Protein 2H09 (pdb70)

CATH classification: 1.10.10.10 (+1 more: 1.10.60.10)

GO terms:
  GO:0005515 protein binding (F, IPI)
  GO:0003700 DNA-binding transcription factor activity (F, IDA)
  GO:0030145 manganese ion binding (F, IEP)
  GO:0045892 negative regulation of DNA-templated transcription (P, IDA)
  GO:2000144 positive regulation of DNA-templated transcription initiation (P, IEP)

Foldseek 3Di:
DDDPVVVVLVLLLVLLVQLLLQVVCCVPPNAAALVVSCVVVVHDSVVSVVVVVVCVVVQFWDQDPPGHIDGDPVNNVSNVVLVVLLVLQLVLVVVVPDPNVVSSVCSSVCSSVADPVRSVVSNVPDD

Nearest PDB structures (foldseek):
  2h09-assembly1_A-2  TM=1.008E+00  e=3.382E-20  Escherichia coli
  4hv6-assembly1_A  TM=8.754E-01  e=1.891E-08  Bacillus subtilis subsp. subtilis str. 168
  1on2-assembly1_B  TM=8.753E-01  e=1.341E-08  Bacillus subtilis
  4hx8-assembly1_A  TM=8.671E-01  e=1.129E-08  Bacillus subtilis subsp. subtilis str. 168
  6kta-assembly1_A  TM=9.102E-01  e=4.468E-08  Halalkalibacterium halodurans C-125

InterPro domains:
  IPR001367 Iron dependent repressor, metal binding and dimerisation domain [PF02742] (95-149)
  IPR022687 DTXR-type, HTH domain [PF01325] (38-92)
  IPR022687 DTXR-type, HTH domain [PS50944] (34-95)
  IPR022689 Iron dependent repressor [SM00529] (56-155)
  IPR036388 Winged helix-like DNA-binding domain superfamily [G3DSA:1.10.10.10] (24-94)
  IPR036390 Winged helix DNA-binding domain superfamily [SSF46785] (48-117)
  IPR036421 Iron dependent repressor, metal binding and dimerisation domain superfamily [G3DSA:1.10.60.10] (95-155)
  IPR036421 Iron dependent repressor, metal binding and dimerisation domain superfamily [SSF47979] (95-150)
  IPR050536 MntR/IdeR Metal-Dependent Regulators [PTHR33238] (33-153)

B-factor: mean 49.53, std 12.52, ran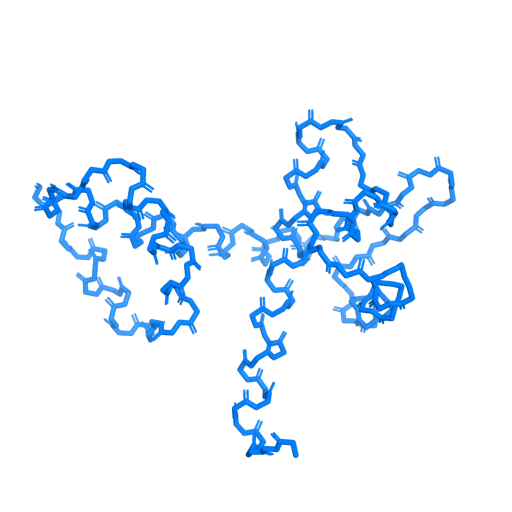ge [22.31, 86.61]

Solvent-accessible surface area: 8533 Å² total; per-residue (Å²): 216,38,170,152,140,96,119,80,46,100,70,138,42,48,19,15,51,7,0,24,20,1,10,56,4,50,155,135,92,53,72,0,88,53,98,45,0,8,80,146,56,68,62,62,82,89,48,0,20,130,9,1,130,107,0,45,123,82,34,16,8,94,85,68,99,225,151,13,2,66,35,24,74,109,0,76,119,37,1,76,63,0,42,76,69,21,78,34,0,22,77,30,18,73,61,102,64,50,54,99,143,75,0,165,187,60,2,113,41,66,6,47,147,29,66,140,145,52,13,43,43,32,129,138,95,116,146

Secondary structure (DSSP, 8-state):
---HHHHHHHHHHHHHHHHHHHHHHHHHHS---HHHHHHHHTS-HHHHHHHHHHHHHTT-EEEETTTEEEE-HHHHHHHHHHHHHHHHHHHHHHHHT--HHHHHHHHHHHGGG--HHHHHHHHH---

Sequence (127 aa):
EGFRQVREAHRRELIDDYVELISDLIREVGEARQVDMAARLGVSQPTVAKMLKRLATMGLIEMIPWRGVFLTAEGEKLAQESRERHQIVENFLLVLGVSPEIARRDAEGMEHHVSEETLDAFRLFTQ

Organism: Escherichia coli (strain K12) (NCBI:txid83333)

Radius of gyration: 15.84 Å; Cα contacts (8 Å, |Δi|>4): 120; chains: 1; bounding box: 46×30×38 Å

Structure (mmCIF, N/CA/C/O backbone):
data_2H09
#
_entry.id   2H09
#
_cell.length_a   75.760
_cell.length_b   75.760
_cell.length_c   41.800
_cell.angle_alpha   90.00
_cell.angle_beta   90.00
_cell.angle_gamma   120.00
#
_symmetry.space_group_name_H-M   'P 32 2 1'
#
loop_
_entity.id
_entity.type
_entity.pdbx_description
1 polymer 'Transcriptional regulator mntR'
2 water water
#
loop_
_atom_site.group_PDB
_atom_site.id
_atom_site.type_symbol
_atom_site.label_atom_id
_atom_site.label_alt_id
_atom_site.label_comp_id
_atom_site.label_asym_id
_atom_site.label_entity_id
_atom_site.label_seq_id
_atom_site.pdbx_PDB_ins_code
_atom_site.Cartn_x
_atom_site.Cartn_y
_atom_site.Cartn_z
_atom_site.occupancy
_atom_site.B_iso_or_equiv
_atom_site.auth_seq_id
_atom_site.auth_comp_id
_atom_site.auth_asym_id
_atom_site.auth_atom_id
_atom_site.pdbx_PDB_model_num
ATOM 1 N N . GLU A 1 24 ? -9.036 63.390 -1.118 1.00 65.79 24 GLU A N 1
ATOM 2 C CA . GLU A 1 24 ? -8.093 62.881 -0.078 1.00 64.72 24 GLU A CA 1
ATOM 3 C C . GLU A 1 24 ? -6.657 62.760 -0.574 1.00 62.74 24 GLU A C 1
ATOM 4 O O . GLU A 1 24 ? -5.766 63.428 -0.052 1.00 63.78 24 GLU A O 1
ATOM 10 N N . GLY A 1 25 ? -6.420 61.912 -1.570 1.00 60.04 25 GLY A N 1
ATOM 11 C CA . GLY A 1 25 ? -5.063 61.783 -2.077 1.00 55.58 25 GLY A CA 1
ATOM 12 C C . GLY A 1 25 ? -4.631 60.444 -2.641 1.00 52.33 25 GLY A C 1
ATOM 13 O O . GLY A 1 25 ? -5.376 59.467 -2.602 1.00 53.19 25 GLY A O 1
ATOM 14 N N . PHE A 1 26 ? -3.409 60.408 -3.168 1.00 49.72 26 PHE A N 1
ATOM 15 C CA . PHE A 1 26 ? -2.845 59.192 -3.746 1.00 49.26 26 PHE A CA 1
ATOM 16 C C . PHE A 1 26 ? -2.699 58.122 -2.673 1.00 48.52 26 PHE A C 1
ATOM 17 O O . PHE A 1 26 ? -2.357 58.426 -1.525 1.00 44.36 26 PHE A O 1
ATOM 25 N N . ARG A 1 27 ? -2.936 56.872 -3.068 1.00 47.57 27 ARG A N 1
ATOM 26 C CA . ARG A 1 27 ? -2.849 55.717 -2.176 1.00 48.01 27 ARG A CA 1
ATOM 27 C C . ARG A 1 27 ? -1.519 55.638 -1.432 1.00 47.20 27 ARG A C 1
ATOM 28 O O . ARG A 1 27 ? -1.488 55.378 -0.235 1.00 46.41 27 ARG A O 1
ATOM 36 N N . GLN A 1 28 ? -0.427 55.866 -2.155 1.00 46.34 28 GLN A N 1
ATOM 37 C CA . GLN A 1 28 ? 0.922 55.823 -1.596 1.00 46.47 28 GLN A CA 1
ATOM 38 C C . GLN A 1 28 ? 1.120 56.840 -0.474 1.00 46.12 28 GLN A C 1
ATOM 39 O O . GLN A 1 28 ? 1.719 56.534 0.559 1.00 44.21 28 GLN A O 1
ATOM 45 N N . VAL A 1 29 ? 0.611 58.050 -0.684 1.00 43.27 29 VAL A N 1
ATOM 46 C CA . VAL A 1 29 ? 0.726 59.114 0.307 1.00 41.99 29 VAL A CA 1
ATOM 47 C C . VAL A 1 29 ? -0.138 58.854 1.528 1.00 41.58 29 VAL A C 1
ATOM 48 O O . VAL A 1 29 ? 0.288 59.116 2.644 1.00 40.49 29 VAL A O 1
ATOM 52 N N . ARG A 1 30 ? -1.346 58.338 1.318 1.00 42.50 30 ARG A N 1
ATOM 53 C CA . ARG A 1 30 ? -2.245 58.029 2.429 1.00 43.29 30 ARG A CA 1
ATOM 54 C C . ARG A 1 30 ? -1.657 56.905 3.270 1.00 42.59 30 ARG A C 1
ATOM 55 O O . ARG A 1 30 ? -1.730 56.927 4.498 1.00 39.72 30 ARG A O 1
ATOM 63 N N . GLU A 1 31 ? -1.067 55.922 2.596 1.00 41.72 31 GLU A N 1
ATOM 64 C CA . GLU A 1 31 ? -0.448 54.793 3.281 1.00 41.85 31 GLU A CA 1
ATOM 65 C C . GLU A 1 31 ? 0.772 55.221 4.091 1.00 40.43 31 GLU A C 1
ATOM 66 O O . GLU A 1 31 ? 1.034 54.676 5.160 1.00 40.13 31 GLU A O 1
ATOM 72 N N . ALA A 1 32 ? 1.512 56.206 3.594 1.00 39.58 32 ALA A N 1
ATOM 73 C CA . ALA A 1 32 ? 2.682 56.691 4.325 1.00 39.43 32 ALA A CA 1
ATOM 74 C C . ALA A 1 32 ? 2.198 57.492 5.533 1.00 40.46 32 ALA A C 1
ATOM 75 O O . ALA A 1 32 ? 2.792 57.447 6.608 1.00 40.55 32 ALA A O 1
ATOM 77 N N . HIS A 1 33 ? 1.101 58.217 5.355 1.00 40.86 33 HIS A N 1
ATOM 78 C CA . HIS A 1 33 ? 0.546 59.005 6.440 1.00 42.26 33 HIS A CA 1
ATOM 79 C C . HIS A 1 33 ? -0.038 58.120 7.535 1.00 40.77 33 HIS A C 1
ATOM 80 O O . HIS A 1 33 ? 0.033 58.451 8.708 1.00 39.28 33 HIS A O 1
ATOM 87 N N . ARG A 1 34 ? -0.625 56.996 7.143 1.00 40.43 34 ARG A N 1
ATOM 88 C CA . ARG A 1 34 ? -1.203 56.068 8.103 1.00 42.24 34 ARG A CA 1
ATOM 89 C C . ARG A 1 34 ? -0.067 55.484 8.948 1.00 41.78 34 ARG A C 1
ATOM 90 O O . ARG A 1 34 ? -0.172 55.373 10.163 1.00 39.48 34 ARG A O 1
ATOM 98 N N . ARG A 1 35 ? 1.034 55.147 8.284 1.00 40.72 35 ARG A N 1
ATOM 99 C CA . ARG A 1 35 ? 2.206 54.568 8.937 1.00 42.93 35 ARG A CA 1
ATOM 100 C C . ARG A 1 35 ? 2.791 55.499 9.992 1.00 43.46 35 ARG A C 1
ATOM 101 O O . ARG A 1 35 ? 3.161 55.055 11.085 1.00 41.82 35 ARG A O 1
ATOM 109 N N . GLU A 1 36 ? 2.893 56.783 9.653 1.00 41.33 36 GLU A N 1
ATOM 110 C CA . GLU A 1 36 ? 3.427 57.778 10.573 1.00 41.42 36 GLU A CA 1
ATOM 111 C C . GLU A 1 36 ? 2.510 57.928 11.784 1.00 39.94 36 GLU A C 1
ATOM 112 O O . GLU A 1 36 ? 2.967 58.158 12.902 1.00 39.61 36 GLU A O 1
ATOM 118 N N . LEU A 1 37 ? 1.210 57.791 11.567 1.00 38.57 37 LEU A N 1
ATOM 119 C CA . LEU A 1 37 ? 0.258 57.897 12.662 1.00 39.18 37 LEU A CA 1
ATOM 120 C C . LEU A 1 37 ? 0.406 56.730 13.624 1.00 37.50 37 LEU A C 1
ATOM 121 O O . LEU A 1 37 ? 0.378 56.902 14.835 1.00 36.22 37 LEU A O 1
ATOM 126 N N . ILE A 1 38 ? 0.564 55.540 13.065 1.00 37.43 38 ILE A N 1
ATOM 127 C CA . ILE A 1 38 ? 0.720 54.335 13.864 1.00 37.30 38 ILE A CA 1
ATOM 128 C C . ILE A 1 38 ? 1.941 54.463 14.761 1.00 36.29 38 ILE A C 1
ATOM 129 O O . ILE A 1 38 ? 1.853 54.213 15.975 1.00 34.14 38 ILE A O 1
ATOM 134 N N . ASP A 1 39 ? 3.065 54.874 14.174 1.00 34.62 39 ASP A N 1
ATOM 135 C CA . ASP A 1 39 ? 4.306 55.042 14.935 1.00 36.94 39 ASP A CA 1
ATOM 136 C C . ASP A 1 39 ? 4.113 56.039 16.072 1.00 36.09 39 ASP A C 1
ATOM 137 O O . ASP A 1 39 ? 4.450 55.757 17.220 1.00 35.90 39 ASP A O 1
ATOM 142 N N . ASP A 1 40 ? 3.558 57.205 15.748 1.00 34.62 40 ASP A N 1
ATOM 143 C CA . ASP A 1 40 ? 3.313 58.231 16.753 1.00 34.75 40 ASP A CA 1
ATOM 144 C C . ASP A 1 40 ? 2.410 57.726 17.872 1.00 33.18 40 ASP A C 1
ATOM 145 O O . ASP A 1 40 ? 2.634 58.047 19.033 1.00 32.39 40 ASP A O 1
ATOM 150 N N . TYR A 1 41 ? 1.384 56.951 17.532 1.00 30.02 41 TYR A N 1
ATOM 151 C CA . TYR A 1 41 ? 0.500 56.437 18.567 1.00 30.22 41 TYR A CA 1
ATOM 152 C C . TYR A 1 41 ? 1.182 55.443 19.494 1.00 29.07 41 TYR A C 1
ATOM 153 O O . TYR A 1 41 ? 1.029 55.530 20.705 1.00 29.44 41 TYR A O 1
ATOM 162 N N . VAL A 1 42 ? 1.945 54.502 18.941 1.00 27.86 42 VAL A N 1
ATOM 163 C CA . VAL A 1 42 ? 2.606 53.526 19.804 1.00 28.98 42 VAL A CA 1
ATOM 164 C C . VAL A 1 42 ? 3.736 54.141 20.619 1.00 30.63 42 VAL A C 1
ATOM 165 O O . VAL A 1 42 ? 3.975 53.726 21.748 1.00 30.54 42 VAL A O 1
ATOM 169 N N . GLU A 1 43 ? 4.408 55.150 20.069 1.00 30.33 43 GLU A N 1
ATOM 170 C CA . GLU A 1 43 ? 5.482 55.822 20.801 1.00 33.95 43 GLU A CA 1
ATOM 171 C C . GLU A 1 43 ? 4.867 56.618 21.938 1.00 33.33 43 GLU A C 1
ATOM 172 O O . GLU A 1 43 ? 5.425 56.700 23.036 1.00 32.72 43 GLU A O 1
ATOM 178 N N . LEU A 1 44 ? 3.716 57.220 21.652 1.00 33.59 44 LEU A N 1
ATOM 179 C CA . LEU A 1 44 ? 3.006 58.014 22.638 1.00 34.76 44 LEU A CA 1
ATOM 180 C C . LEU A 1 44 ? 2.580 57.122 23.803 1.00 35.35 44 LEU A C 1
ATOM 181 O O . LEU A 1 44 ? 2.771 57.480 24.963 1.00 36.48 44 LEU A O 1
ATOM 186 N N . ILE A 1 45 ? 2.000 55.964 23.490 1.00 33.47 45 ILE A N 1
ATOM 187 C CA . ILE A 1 45 ? 1.556 55.042 24.528 1.00 34.71 45 ILE A CA 1
ATOM 188 C C . ILE A 1 45 ? 2.727 54.610 25.411 1.00 33.16 45 ILE A C 1
ATOM 189 O O . ILE A 1 45 ? 2.619 54.609 26.625 1.00 29.98 45 ILE A O 1
ATOM 194 N N . SER A 1 46 ? 3.846 54.236 24.801 1.00 34.88 46 SER A N 1
ATOM 195 C CA . SER A 1 46 ? 5.006 53.814 25.581 1.00 36.69 46 SER A CA 1
ATOM 196 C C . SER A 1 46 ? 5.540 54.964 26.423 1.00 35.76 46 SER A C 1
ATOM 197 O O . SER A 1 46 ? 5.854 54.793 27.594 1.00 33.85 46 SER A O 1
ATOM 200 N N . ASP A 1 47 ? 5.628 56.149 25.834 1.00 37.81 47 ASP A N 1
ATOM 201 C CA . ASP A 1 47 ? 6.113 57.303 26.586 1.00 40.37 47 ASP A CA 1
ATOM 202 C C . ASP A 1 47 ? 5.182 57.607 27.763 1.00 39.86 47 ASP A C 1
ATOM 203 O O . ASP A 1 47 ? 5.646 57.896 28.872 1.00 39.46 47 ASP A O 1
ATOM 208 N N . LEU A 1 48 ? 3.872 57.533 27.539 1.00 38.73 48 LEU A N 1
ATOM 209 C CA . LEU A 1 48 ? 2.933 57.799 28.628 1.00 38.55 48 LEU A CA 1
ATOM 210 C C . LEU A 1 48 ? 3.096 56.792 29.767 1.00 40.69 48 LEU A C 1
ATOM 211 O O . LEU A 1 48 ? 3.177 57.187 30.943 1.00 39.04 48 LEU A O 1
ATOM 216 N N . ILE A 1 49 ? 3.148 55.498 29.445 1.00 40.24 49 ILE A N 1
ATOM 217 C CA . ILE A 1 49 ? 3.314 54.515 30.511 1.00 42.27 49 ILE A CA 1
ATOM 218 C C . ILE A 1 49 ? 4.637 54.764 31.238 1.00 42.50 49 ILE A C 1
ATOM 219 O O . ILE A 1 49 ? 4.697 54.698 32.461 1.00 42.17 49 ILE A O 1
ATOM 224 N N . ARG A 1 50 ? 5.686 55.076 30.484 1.00 44.58 50 ARG A N 1
ATOM 225 C CA . ARG A 1 50 ? 6.995 55.341 31.075 1.00 46.31 50 ARG A CA 1
ATOM 226 C C . ARG A 1 50 ? 7.049 56.597 31.956 1.00 46.67 50 ARG A C 1
ATOM 227 O O . ARG A 1 50 ? 7.743 56.611 32.971 1.00 47.23 50 ARG A O 1
ATOM 235 N N . GLU A 1 51 ? 6.323 57.646 31.576 1.00 46.38 51 GLU A N 1
ATOM 236 C CA . GLU A 1 51 ? 6.330 58.891 32.343 1.00 46.33 51 GLU A CA 1
ATOM 237 C C . GLU A 1 51 ? 5.312 58.985 33.485 1.00 45.95 51 GLU A C 1
ATOM 238 O O . GLU A 1 51 ? 5.661 59.433 34.578 1.00 45.52 51 GLU A O 1
ATOM 244 N N . VAL A 1 52 ? 4.063 58.585 33.241 1.00 42.64 52 VAL A N 1
ATOM 245 C CA . VAL A 1 52 ? 3.038 58.656 34.279 1.00 41.14 52 VAL A CA 1
ATOM 246 C C . VAL A 1 52 ? 2.424 57.317 34.697 1.00 40.90 52 VAL A C 1
ATOM 247 O O . VAL A 1 52 ? 1.469 57.286 35.473 1.00 40.80 52 VAL A O 1
ATOM 251 N N . GLY A 1 53 ? 2.971 56.217 34.183 1.00 39.43 53 GLY A N 1
ATOM 252 C CA . GLY A 1 53 ? 2.485 54.897 34.549 1.00 38.12 53 GLY A CA 1
ATOM 253 C C . GLY A 1 53 ? 1.230 54.379 33.871 1.00 39.18 53 GLY A C 1
ATOM 254 O O . GLY A 1 53 ? 0.847 53.231 34.083 1.00 39.11 53 GLY A O 1
ATOM 255 N N . GLU A 1 54 ? 0.584 55.206 33.058 1.00 37.51 54 GLU A N 1
ATOM 256 C CA . GLU A 1 54 ? -0.632 54.773 32.385 1.00 37.23 54 GLU A CA 1
ATOM 257 C C . GLU A 1 54 ? -0.893 55.600 31.132 1.00 35.01 54 GLU A C 1
ATOM 258 O O . GLU A 1 54 ? -0.436 56.735 31.022 1.00 32.09 54 GLU A O 1
ATOM 264 N N . ALA A 1 55 ? -1.621 55.014 30.190 1.00 32.92 55 ALA A N 1
ATOM 265 C CA . ALA A 1 55 ? -1.975 55.703 28.961 1.00 35.28 55 ALA A CA 1
ATOM 266 C C . ALA A 1 55 ? -3.482 55.685 28.781 1.00 35.20 55 ALA A C 1
ATOM 267 O O . ALA A 1 55 ? -4.048 54.685 28.352 1.00 32.74 55 ALA A O 1
ATOM 269 N N . ARG A 1 56 ? -4.126 56.796 29.116 1.00 37.72 56 ARG A N 1
ATOM 270 C CA . ARG A 1 56 ? -5.574 56.898 28.975 1.00 41.42 56 ARG A CA 1
ATOM 271 C C . ARG A 1 56 ? -5.957 57.607 27.682 1.00 40.76 56 ARG A C 1
ATOM 272 O O . ARG A 1 56 ? -5.201 58.444 27.186 1.00 40.04 56 ARG A O 1
ATOM 280 N N . GLN A 1 57 ? -7.130 57.276 27.142 1.00 42.25 57 GLN A N 1
ATOM 281 C CA . GLN A 1 57 ? -7.606 57.889 25.900 1.00 44.60 57 GLN A CA 1
ATOM 282 C C . GLN A 1 57 ? -7.699 59.403 25.963 1.00 44.41 57 GLN A C 1
ATOM 283 O O . GLN A 1 57 ? -7.389 60.087 24.989 1.00 44.26 57 GLN A O 1
ATOM 289 N N . VAL A 1 58 ? -8.153 59.923 27.099 1.00 45.05 58 VAL A N 1
ATOM 290 C CA . VAL A 1 58 ? -8.295 61.366 27.253 1.00 45.38 58 VAL A CA 1
ATOM 291 C C . VAL A 1 58 ? -6.951 62.067 27.267 1.00 44.36 58 VAL A C 1
ATOM 292 O O . VAL A 1 58 ? -6.824 63.178 26.763 1.00 45.91 58 VAL A O 1
ATOM 296 N N . ASP A 1 59 ? -5.948 61.410 27.836 1.00 43.70 59 ASP A N 1
ATOM 297 C CA . ASP A 1 59 ? -4.616 61.990 27.907 1.00 44.21 59 ASP A CA 1
ATOM 298 C C . ASP A 1 59 ? -3.952 61.910 26.543 1.00 42.66 59 ASP A C 1
ATOM 299 O O . ASP A 1 59 ? -3.205 62.797 26.162 1.00 41.70 59 ASP A O 1
ATOM 304 N N . MET A 1 60 ? -4.223 60.832 25.816 1.00 41.39 60 MET A N 1
ATOM 305 C CA . MET A 1 60 ? -3.662 60.657 24.487 1.00 39.68 60 MET A CA 1
ATOM 306 C C . MET A 1 60 ? -4.218 61.746 23.580 1.00 38.03 60 MET A C 1
ATOM 307 O O . MET A 1 60 ? -3.466 62.421 22.883 1.00 38.40 60 MET A O 1
ATOM 312 N N . ALA A 1 61 ? -5.537 61.917 23.611 1.00 37.65 61 ALA A N 1
ATOM 313 C CA . ALA A 1 61 ? -6.220 62.921 22.803 1.00 40.27 61 ALA A CA 1
ATOM 314 C C . ALA A 1 61 ? -5.657 64.314 23.055 1.00 42.56 61 ALA A C 1
ATOM 315 O O . ALA A 1 61 ? -5.331 65.046 22.120 1.00 42.65 61 ALA A O 1
ATOM 317 N N . ALA A 1 62 ? -5.534 64.665 24.331 1.00 46.22 62 ALA A N 1
ATOM 318 C CA . ALA A 1 62 ? -5.015 65.965 24.734 1.00 46.83 62 ALA A CA 1
ATOM 319 C C . ALA A 1 62 ? -3.575 66.173 24.271 1.00 47.70 62 ALA A C 1
ATOM 320 O O . ALA A 1 62 ? -3.195 67.269 23.854 1.00 48.27 62 ALA A O 1
ATOM 322 N N . ARG A 1 63 ? -2.774 65.116 24.335 1.00 47.46 63 ARG A N 1
ATOM 323 C CA . ARG A 1 63 ? -1.370 65.205 23.946 1.00 48.86 63 ARG A CA 1
ATOM 324 C C . ARG A 1 63 ? -1.146 65.128 22.438 1.00 50.60 63 ARG A C 1
ATOM 325 O O . ARG A 1 63 ? -0.055 65.447 21.942 1.00 52.39 63 ARG A O 1
ATOM 333 N N . LEU A 1 64 ? -2.178 64.716 21.709 1.00 48.47 64 LEU A N 1
ATOM 334 C CA . LEU A 1 64 ? -2.091 64.641 20.260 1.00 47.45 64 LEU A CA 1
ATOM 335 C C . LEU A 1 64 ? -2.705 65.900 19.662 1.00 47.90 64 LEU A C 1
ATOM 336 O O . LEU A 1 64 ? -2.330 66.326 18.573 1.00 47.93 64 LEU A O 1
ATOM 341 N N . GLY A 1 65 ? -3.659 66.482 20.384 1.00 48.41 65 GLY A N 1
ATOM 342 C CA . GLY A 1 65 ? -4.324 67.681 19.911 1.00 47.75 65 GLY A CA 1
ATOM 343 C C . GLY A 1 65 ? -5.569 67.322 19.118 1.00 47.29 65 GLY A C 1
ATOM 344 O O . GLY A 1 65 ? -6.047 68.106 18.303 1.00 48.54 65 GLY A O 1
ATOM 345 N N . VAL A 1 66 ? -6.095 66.125 19.359 1.00 45.35 66 VAL A N 1
ATOM 346 C CA . VAL A 1 66 ? -7.291 65.643 18.668 1.00 45.39 66 VAL A CA 1
ATOM 347 C C . VAL A 1 66 ? -8.388 65.270 19.663 1.00 46.70 66 VAL A C 1
ATOM 348 O O . VAL A 1 66 ? -8.137 65.112 20.854 1.00 47.76 66 VAL A O 1
ATOM 352 N N . SER A 1 67 ? -9.610 65.125 19.175 1.00 49.17 67 SER A N 1
ATOM 353 C CA . SER A 1 67 ? -10.721 64.786 20.050 1.00 49.55 67 SER A CA 1
ATOM 354 C C . SER A 1 67 ? -10.607 63.340 20.502 1.00 50.76 67 SER A C 1
ATOM 355 O O . SER A 1 67 ? -9.792 62.579 19.983 1.00 50.03 67 SER A O 1
ATOM 358 N N . GLN A 1 68 ? -11.431 62.966 21.474 1.00 51.97 68 GLN A N 1
ATOM 359 C CA . GLN A 1 68 ? -11.427 61.609 22.006 1.00 52.68 68 GLN A CA 1
ATOM 360 C C . GLN A 1 68 ? -11.990 60.624 20.982 1.00 51.81 68 GLN A C 1
ATOM 361 O O . GLN A 1 68 ? -11.540 59.482 20.906 1.00 52.61 68 GLN A O 1
ATOM 367 N N . PRO A 1 69 ? -12.983 61.052 20.180 1.00 50.92 69 PRO A N 1
ATOM 368 C CA . PRO A 1 69 ? -13.553 60.146 19.178 1.00 49.26 69 PRO A CA 1
ATOM 369 C C . PRO A 1 69 ? -12.531 59.638 18.159 1.00 47.56 69 PRO A C 1
ATOM 370 O O . PRO A 1 69 ? -12.571 58.469 17.774 1.00 47.82 69 PRO A O 1
ATOM 374 N N . THR A 1 70 ? -11.615 60.5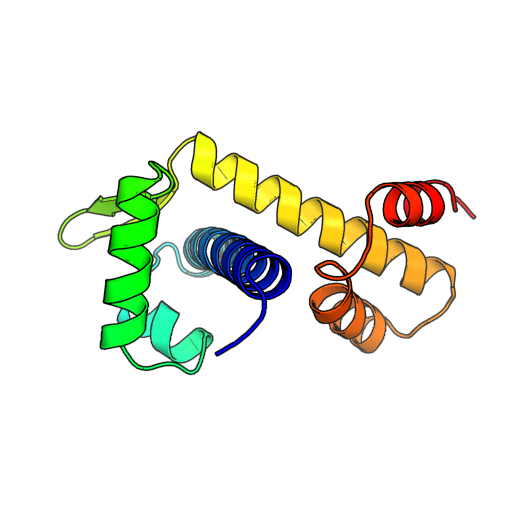04 17.727 1.00 44.66 70 THR A N 1
ATOM 375 C CA . THR A 1 70 ? -10.610 60.086 16.758 1.00 43.76 70 THR A CA 1
ATOM 376 C C . THR A 1 70 ? -9.554 59.176 17.403 1.00 40.99 70 THR A C 1
ATOM 377 O O . THR A 1 70 ? -8.987 58.325 16.733 1.00 36.08 70 THR A O 1
ATOM 381 N N . VAL A 1 71 ? -9.286 59.352 18.696 1.00 38.47 71 VAL A N 1
ATOM 382 C CA . VAL A 1 71 ? -8.311 58.487 19.355 1.00 36.70 71 VAL A CA 1
ATOM 383 C C . VAL A 1 71 ? -8.937 57.114 19.501 1.00 35.43 71 VAL A C 1
ATOM 384 O O . VAL A 1 71 ? -8.287 56.101 19.268 1.00 33.82 71 VAL A O 1
ATOM 388 N N . ALA A 1 72 ? -10.209 57.091 19.874 1.00 35.09 72 ALA A N 1
ATOM 389 C CA . ALA A 1 72 ? -10.918 55.835 20.042 1.00 37.39 72 ALA A CA 1
ATOM 390 C C . ALA A 1 72 ? -10.950 55.115 18.701 1.00 38.96 72 ALA A C 1
ATOM 391 O O . ALA A 1 72 ? -10.824 53.894 18.632 1.00 41.20 72 ALA A O 1
ATOM 393 N N . LYS A 1 73 ? -11.105 55.890 17.636 1.00 39.33 73 LYS A N 1
ATOM 394 C CA . LYS A 1 73 ? -11.146 55.354 16.292 1.00 41.14 73 LYS A CA 1
ATOM 395 C C . LYS A 1 73 ? -9.802 54.693 15.932 1.00 39.61 73 LYS A C 1
ATOM 396 O O . LYS A 1 73 ? -9.780 53.566 15.430 1.00 38.60 73 LYS A O 1
ATOM 402 N N . MET A 1 74 ? -8.689 55.379 16.200 1.00 38.53 74 MET A N 1
ATOM 403 C CA . MET A 1 74 ? -7.360 54.839 15.896 1.00 36.89 74 MET A CA 1
ATOM 404 C C . MET A 1 74 ? -6.989 53.629 16.775 1.00 35.30 74 MET A C 1
ATOM 405 O O . MET A 1 74 ? -6.284 52.724 16.329 1.00 33.95 74 MET A O 1
ATOM 410 N N . LEU A 1 75 ? -7.462 53.620 18.018 1.00 33.19 75 LEU A N 1
ATOM 411 C CA . LEU A 1 75 ? -7.176 52.530 18.945 1.00 34.45 75 LEU A CA 1
ATOM 412 C C . LEU A 1 75 ? -7.753 51.202 18.433 1.00 35.49 75 LEU A C 1
ATOM 413 O O . LEU A 1 75 ? -7.112 50.148 18.546 1.00 30.72 75 LEU A O 1
ATOM 418 N N . LYS A 1 76 ? -8.957 51.256 17.867 1.00 35.98 76 LYS A N 1
ATOM 419 C CA . LYS A 1 76 ? -9.592 50.055 17.336 1.00 38.81 76 LYS A CA 1
ATOM 420 C C . LYS A 1 76 ? -8.822 49.559 16.120 1.00 37.79 76 LYS A C 1
ATOM 421 O O . LYS A 1 76 ? -8.737 48.345 15.892 1.00 38.03 76 LYS A O 1
ATOM 427 N N . ARG A 1 77 ? -8.254 50.490 15.352 1.00 35.78 77 ARG A N 1
ATOM 428 C CA . ARG A 1 77 ? -7.451 50.119 14.190 1.00 37.99 77 ARG A CA 1
ATOM 429 C C . ARG A 1 77 ? -6.171 49.432 14.677 1.00 36.77 77 ARG A C 1
ATOM 430 O O . ARG A 1 77 ? -5.707 48.466 14.082 1.00 36.88 77 ARG A O 1
ATOM 438 N N . LEU A 1 78 ? -5.611 49.940 15.769 1.00 35.98 78 LEU A N 1
ATOM 439 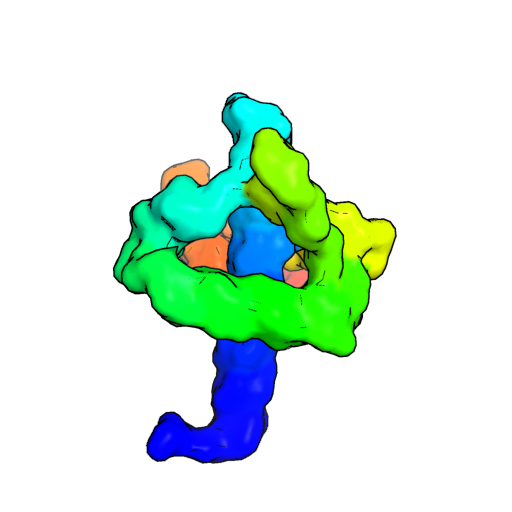C CA . LEU A 1 78 ? -4.398 49.376 16.339 1.00 35.54 78 LEU A CA 1
ATOM 440 C C . LEU A 1 78 ? -4.651 47.996 16.933 1.00 34.10 78 LEU A C 1
ATOM 441 O O . LEU A 1 78 ? -3.801 47.109 16.845 1.00 32.78 78 LEU A O 1
ATOM 446 N N . ALA A 1 79 ? -5.818 47.818 17.537 1.00 30.68 79 ALA A N 1
ATOM 447 C CA . ALA A 1 79 ? -6.153 46.531 18.131 1.00 34.71 79 ALA A CA 1
ATOM 448 C C . ALA A 1 79 ? -6.260 45.529 16.982 1.00 34.57 79 ALA A C 1
ATOM 449 O O . ALA A 1 79 ? -5.750 44.415 17.057 1.00 37.02 79 ALA A O 1
ATOM 451 N N . THR A 1 80 ? -6.898 45.953 15.901 1.00 35.33 80 THR A N 1
ATOM 452 C CA . THR A 1 80 ? -7.049 45.111 14.728 1.00 35.19 80 THR A CA 1
ATOM 453 C C . THR A 1 80 ? -5.697 44.713 14.137 1.00 33.58 80 THR A C 1
ATOM 454 O O . THR A 1 80 ? -5.588 43.694 13.479 1.00 29.23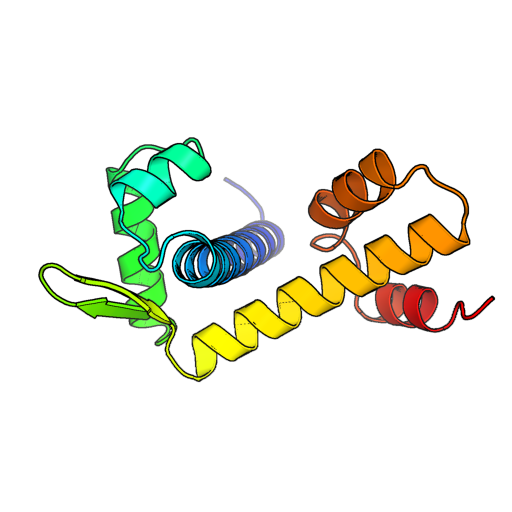 80 THR A O 1
ATOM 458 N N . MET A 1 81 ? -4.679 45.544 14.337 1.00 33.65 81 MET A N 1
ATOM 459 C CA . MET A 1 81 ? -3.334 45.243 13.843 1.00 32.43 81 MET A CA 1
ATOM 460 C C . MET A 1 81 ? -2.523 44.512 14.940 1.00 32.76 81 MET A C 1
ATOM 461 O O . MET A 1 81 ? -1.334 44.261 14.769 1.00 30.71 81 MET A O 1
ATOM 466 N N . GLY A 1 82 ? -3.170 44.195 16.064 1.00 33.15 82 GLY A N 1
ATOM 467 C CA . GLY A 1 82 ? -2.502 43.497 17.154 1.00 34.94 82 GLY A CA 1
ATOM 468 C C . GLY A 1 82 ? -1.362 44.289 17.765 1.00 35.69 82 GLY A C 1
ATOM 469 O O . GLY A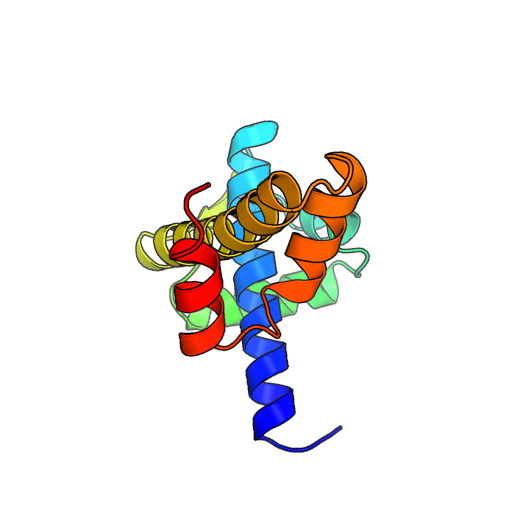 1 82 ? -0.362 43.723 18.218 1.00 35.16 82 GLY A O 1
ATOM 470 N N . LEU A 1 83 ? -1.519 45.607 17.795 1.00 34.55 83 LEU A N 1
ATOM 471 C CA . LEU A 1 83 ? -0.483 46.479 18.326 1.00 35.59 83 LEU A CA 1
ATOM 472 C C . LEU A 1 83 ? -0.759 46.940 19.745 1.00 33.35 83 LEU A C 1
ATOM 473 O O . LEU A 1 83 ? 0.163 47.287 20.477 1.00 31.48 83 LEU A O 1
ATOM 478 N N . ILE A 1 84 ? -2.029 46.953 20.128 1.00 34.79 84 ILE A N 1
ATOM 479 C CA . ILE A 1 84 ? -2.392 47.403 21.463 1.00 36.78 84 ILE A CA 1
ATOM 480 C C . ILE A 1 84 ? -3.421 46.509 22.123 1.00 38.58 84 ILE A C 1
ATOM 481 O O . ILE A 1 84 ? -4.132 45.755 21.465 1.00 38.54 84 ILE A O 1
ATOM 486 N N . GLU A 1 85 ? -3.474 46.615 23.443 1.00 39.23 85 GLU A N 1
ATOM 487 C CA . GLU A 1 85 ? -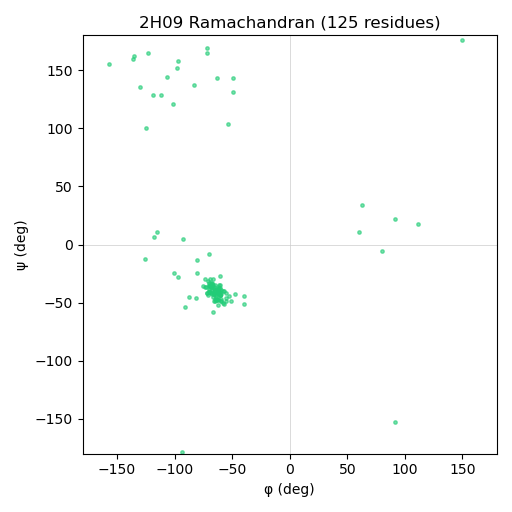4.407 45.871 24.258 1.00 41.46 85 GLU A CA 1
ATOM 488 C C . GLU A 1 85 ? -5.052 46.937 25.150 1.00 42.13 85 GLU A C 1
ATOM 489 O O . GLU A 1 85 ? -4.361 47.816 25.668 1.00 40.73 85 GLU A O 1
ATOM 495 N N . MET A 1 86 ? -6.368 46.892 25.302 1.00 41.08 86 MET A N 1
ATOM 496 C CA . MET A 1 86 ? -7.048 47.845 26.164 1.00 41.70 86 MET A CA 1
ATOM 497 C C . MET A 1 86 ? -7.583 47.078 27.363 1.00 41.48 86 MET A C 1
ATOM 498 O O . MET A 1 86 ? -8.239 46.054 27.209 1.00 41.85 86 MET A O 1
ATOM 503 N N . ILE A 1 87 ? -7.282 47.572 28.559 1.00 40.16 87 ILE A N 1
ATOM 504 C CA . ILE A 1 87 ? -7.721 46.913 29.780 1.00 42.47 87 ILE A CA 1
ATOM 505 C C . ILE A 1 87 ? -8.626 47.805 30.620 1.00 42.36 87 ILE A C 1
ATOM 506 O O . ILE A 1 87 ? -8.289 48.953 30.921 1.00 39.84 87 ILE A O 1
ATOM 511 N N . PRO A 1 88 ? -9.794 47.278 31.015 1.00 43.52 88 PRO A N 1
ATOM 512 C CA . PRO A 1 88 ? -10.755 48.029 31.823 1.00 44.01 88 PRO A CA 1
ATOM 513 C C . PRO A 1 88 ? -10.131 48.691 33.039 1.00 44.17 88 PRO A C 1
ATOM 514 O O . PRO A 1 88 ? -9.395 48.062 33.793 1.00 45.55 88 PRO A O 1
ATOM 518 N N . TRP A 1 89 ? -10.435 49.971 33.210 1.00 44.24 89 TRP A N 1
ATOM 519 C CA . TRP A 1 89 ? -9.941 50.766 34.323 1.00 47.24 89 TRP A CA 1
ATOM 520 C C . TRP A 1 89 ? -8.420 50.872 34.387 1.00 46.90 89 TRP A C 1
ATOM 521 O O . TRP A 1 89 ? -7.881 51.353 35.380 1.00 48.70 89 TRP A O 1
ATOM 532 N N . ARG A 1 90 ? -7.723 50.433 33.341 1.00 46.74 90 ARG A N 1
ATOM 533 C CA . ARG A 1 90 ? -6.263 50.509 33.347 1.00 45.82 90 ARG A CA 1
ATOM 534 C C . ARG A 1 90 ? -5.676 51.241 32.143 1.00 44.10 90 ARG A C 1
ATOM 535 O O . ARG A 1 90 ? -4.492 51.574 32.124 1.00 42.92 90 ARG A O 1
ATOM 543 N N . GLY A 1 91 ? -6.502 51.494 31.137 1.00 40.62 91 GLY A N 1
ATOM 544 C CA . GLY A 1 91 ? -6.020 52.203 29.969 1.00 39.37 91 GLY A CA 1
ATOM 545 C C . GLY A 1 91 ? -5.503 51.316 28.854 1.00 38.10 91 GLY A C 1
ATOM 546 O O . GLY A 1 91 ? -5.910 50.157 28.712 1.00 38.45 91 GLY A O 1
ATOM 547 N N . VAL A 1 92 ? -4.582 51.868 28.074 1.00 35.35 92 VAL A N 1
ATOM 548 C CA . VAL A 1 92 ? -4.008 51.170 26.932 1.00 33.95 92 VAL A CA 1
ATOM 549 C C . VAL A 1 92 ? -2.574 50.694 27.168 1.00 34.38 92 VAL A C 1
ATOM 550 O O . VAL A 1 92 ? -1.770 51.361 27.844 1.00 32.33 92 VAL A O 1
ATOM 554 N N . PHE A 1 93 ? -2.257 49.531 26.612 1.00 31.79 93 PHE A N 1
ATOM 555 C CA . PHE A 1 93 ? -0.912 48.971 26.722 1.00 31.33 93 PHE A CA 1
ATOM 556 C C . PHE A 1 93 ? -0.514 48.461 25.343 1.00 31.44 93 PHE A C 1
ATOM 557 O O . PHE A 1 93 ? -1.372 48.256 24.477 1.00 31.38 93 PHE A O 1
ATOM 565 N N . LEU A 1 94 ? 0.780 48.249 25.137 1.00 28.56 94 LEU A N 1
ATOM 566 C CA . LEU A 1 94 ? 1.240 47.753 23.851 1.00 29.19 94 LEU A CA 1
ATOM 567 C C . LEU A 1 94 ? 1.437 46.242 23.908 1.00 31.40 94 LEU A C 1
ATOM 568 O O . LEU A 1 94 ? 1.602 45.665 24.986 1.00 31.43 94 LEU A O 1
ATOM 573 N N . THR A 1 95 ? 1.404 45.600 22.748 1.00 32.34 95 THR A N 1
ATOM 574 C CA . THR A 1 95 ? 1.638 44.168 22.679 1.00 31.83 95 THR A CA 1
ATOM 575 C C . THR A 1 95 ? 3.134 44.059 22.399 1.00 32.47 95 THR A C 1
ATOM 576 O O . THR A 1 95 ? 3.813 45.075 22.331 1.00 32.65 95 THR A O 1
ATOM 580 N N . ALA A 1 96 ? 3.656 42.846 22.253 1.00 31.63 96 ALA A N 1
ATOM 581 C CA . ALA A 1 96 ? 5.078 42.682 21.971 1.00 32.32 96 ALA A CA 1
ATOM 582 C C . ALA A 1 96 ? 5.406 43.339 20.622 1.00 33.82 96 ALA A C 1
ATOM 583 O O . ALA A 1 96 ? 6.433 44.010 20.470 1.00 32.78 96 ALA A O 1
ATOM 585 N N . GLU A 1 97 ? 4.520 43.149 19.647 1.00 33.61 97 GLU A N 1
ATOM 586 C CA . GLU A 1 97 ? 4.694 43.721 18.313 1.00 36.01 97 GLU A CA 1
ATOM 587 C C . GLU A 1 97 ? 4.615 45.249 18.370 1.00 33.63 97 GLU A C 1
ATOM 588 O O . GLU A 1 97 ? 5.400 45.954 17.726 1.00 32.13 97 GLU A O 1
ATOM 594 N N . GLY A 1 98 ? 3.667 45.754 19.151 1.00 32.76 98 GLY A N 1
ATOM 595 C CA . GLY A 1 98 ? 3.508 47.193 19.277 1.00 32.75 98 GLY A CA 1
ATOM 596 C C . GLY A 1 98 ? 4.668 47.867 19.986 1.00 35.11 98 GLY A C 1
ATOM 597 O O . GLY A 1 98 ? 5.068 48.981 19.623 1.00 35.19 98 GLY A O 1
ATOM 598 N N . GLU A 1 99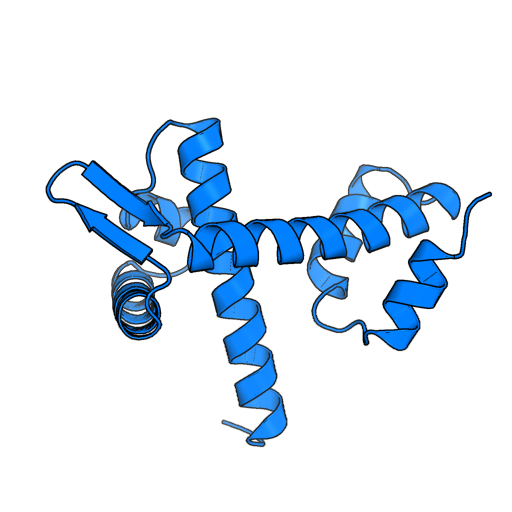 ? 5.222 47.198 20.993 1.00 35.13 99 GLU A N 1
ATOM 599 C CA . GLU A 1 99 ? 6.330 47.779 21.738 1.00 38.92 99 GLU A CA 1
ATOM 600 C C . GLU A 1 99 ? 7.591 47.819 20.892 1.00 39.80 99 GLU A C 1
ATOM 601 O O . GLU A 1 99 ? 8.408 48.739 21.021 1.00 42.91 99 GLU A O 1
ATOM 607 N N . LYS A 1 100 ? 7.750 46.832 20.019 1.00 40.77 100 LYS A N 1
ATOM 608 C CA . LYS A 1 100 ? 8.921 46.810 19.155 1.00 40.46 100 LYS A CA 1
ATOM 609 C C . LYS A 1 100 ? 8.785 47.878 18.073 1.00 39.40 100 LYS A C 1
ATOM 610 O O . LYS A 1 100 ? 9.760 48.514 17.685 1.00 38.57 100 LYS A O 1
ATOM 616 N N . LEU A 1 101 ? 7.565 48.070 17.588 1.00 38.68 101 LEU A N 1
ATOM 617 C CA . LEU A 1 101 ? 7.310 49.082 16.571 1.00 38.10 101 LEU A CA 1
ATOM 618 C C . LEU A 1 101 ? 7.693 50.456 17.130 1.00 37.48 101 LEU A C 1
ATOM 619 O O . LEU A 1 101 ? 8.325 51.251 16.447 1.00 36.32 101 LEU A O 1
ATOM 624 N N . ALA A 1 102 ? 7.318 50.714 18.379 1.00 34.74 102 ALA A N 1
ATOM 625 C CA . ALA A 1 102 ? 7.616 51.984 19.041 1.00 37.61 102 ALA A CA 1
ATOM 626 C C . ALA A 1 102 ? 9.108 52.172 19.241 1.00 38.97 102 ALA A C 1
ATOM 627 O O . ALA A 1 102 ? 9.618 53.275 19.098 1.00 38.80 102 ALA A O 1
ATOM 629 N N . GLN A 1 103 ? 9.792 51.082 19.572 1.00 42.05 103 GLN A N 1
ATOM 630 C CA . GLN A 1 103 ? 11.227 51.104 19.793 1.00 43.87 103 GLN A CA 1
ATOM 631 C C . GLN A 1 103 ? 11.947 51.453 18.506 1.00 42.80 103 GLN A C 1
ATOM 632 O O . GLN A 1 103 ? 12.921 52.195 18.515 1.00 41.31 103 GLN A O 1
ATOM 638 N N . GLU A 1 104 ? 11.450 50.912 17.399 1.00 42.94 104 GLU A N 1
ATOM 639 C CA . GLU A 1 104 ? 12.037 51.161 16.086 1.00 44.66 104 GLU A CA 1
ATOM 640 C C . GLU A 1 104 ? 11.833 52.606 15.641 1.00 44.70 104 GLU A C 1
ATOM 641 O O . GLU A 1 104 ? 12.751 53.219 15.085 1.00 42.97 104 GLU A O 1
ATOM 647 N N . SER A 1 105 ? 10.640 53.153 15.881 1.00 42.45 105 SER A N 1
ATOM 648 C CA . SER A 1 105 ? 10.384 54.546 15.518 1.00 43.15 105 SER A CA 1
ATOM 649 C C . SER A 1 105 ? 11.338 55.423 16.325 1.00 41.81 105 SER A C 1
ATOM 650 O O . SER A 1 105 ? 12.057 56.250 15.771 1.00 41.65 105 SER A O 1
ATOM 653 N N . ARG A 1 106 ? 11.340 55.224 17.638 1.00 42.01 106 ARG A N 1
ATOM 654 C CA . ARG A 1 106 ? 12.204 55.978 18.530 1.00 43.44 106 ARG A CA 1
ATOM 655 C C . ARG A 1 106 ? 13.640 55.920 18.002 1.00 44.00 106 ARG A C 1
ATOM 656 O O . ARG A 1 106 ? 14.308 56.942 17.888 1.00 44.60 106 ARG A O 1
ATOM 664 N N . GLU A 1 107 ? 14.103 54.722 17.665 1.00 44.33 107 GLU A N 1
ATOM 665 C CA . GLU A 1 107 ? 15.453 54.539 17.136 1.00 46.34 107 GLU A CA 1
ATOM 666 C C . GLU A 1 107 ? 15.722 55.412 15.894 1.00 44.96 107 GLU A C 1
ATOM 667 O O . GLU A 1 107 ? 16.763 56.069 15.803 1.00 42.51 107 GLU A O 1
ATOM 673 N N . ARG A 1 108 ? 14.788 55.433 14.944 1.00 45.09 108 ARG A N 1
ATOM 674 C CA . ARG A 1 108 ? 14.973 56.248 13.736 1.00 47.75 108 ARG A CA 1
ATOM 675 C C . ARG A 1 108 ? 15.066 57.735 14.085 1.00 48.65 108 ARG A C 1
ATOM 676 O O . ARG A 1 108 ? 15.888 58.465 13.521 1.00 46.97 108 ARG A O 1
ATOM 684 N N . HIS A 1 109 ? 14.211 58.178 15.005 1.00 48.42 109 HIS A N 1
ATOM 685 C CA . HIS A 1 109 ? 14.206 59.568 15.438 1.00 51.12 109 HIS A CA 1
ATOM 686 C C . HIS A 1 109 ? 15.545 59.928 16.094 1.00 50.52 109 HIS A C 1
ATOM 687 O O . HIS A 1 109 ? 16.039 61.048 15.944 1.00 48.80 109 HIS A O 1
ATOM 694 N N . GLN A 1 110 ? 16.115 58.968 16.820 1.00 50.65 110 GLN A N 1
ATOM 695 C CA . GLN A 1 110 ? 17.392 59.148 17.514 1.00 51.35 110 GLN A CA 1
ATOM 696 C C . GLN A 1 110 ? 18.559 59.246 16.527 1.00 49.14 110 GLN A C 1
ATOM 697 O O . GLN A 1 110 ? 19.473 60.044 16.723 1.00 48.52 110 GLN A O 1
ATOM 703 N N . ILE A 1 111 ? 18.534 58.419 15.486 1.00 48.43 111 ILE A N 1
ATOM 704 C CA . ILE A 1 111 ? 19.580 58.435 14.464 1.00 48.40 111 ILE A CA 1
ATOM 705 C C . ILE A 1 111 ? 19.636 59.799 13.788 1.00 47.36 111 ILE A C 1
ATOM 706 O O . ILE A 1 111 ? 20.715 60.336 13.543 1.00 47.62 111 ILE A O 1
ATOM 711 N N . VAL A 1 112 ? 18.465 60.346 13.480 1.00 45.53 112 VAL A N 1
ATOM 712 C CA . VAL A 1 112 ? 18.374 61.645 12.825 1.00 43.45 112 VAL A CA 1
ATOM 713 C C . VAL A 1 112 ? 18.806 62.747 13.780 1.00 41.90 112 VAL A C 1
ATOM 714 O O . VAL A 1 112 ? 19.506 63.679 13.397 1.00 41.85 112 VAL A O 1
ATOM 718 N N . GLU A 1 113 ? 18.394 62.623 15.034 1.00 42.85 113 GLU A N 1
ATOM 719 C CA . GLU A 1 113 ? 18.730 63.614 16.050 1.00 44.08 113 GLU A CA 1
ATOM 720 C C . GLU A 1 113 ? 20.234 63.645 16.291 1.00 45.37 113 GLU A C 1
ATOM 721 O O . GLU A 1 113 ? 20.839 64.716 16.330 1.00 44.60 113 GLU A O 1
ATOM 727 N N . ASN A 1 114 ? 20.839 62.469 16.448 1.00 44.62 114 ASN A N 1
ATOM 728 C CA . ASN A 1 114 ? 22.274 62.396 16.679 1.00 45.08 114 ASN A CA 1
ATOM 729 C C . ASN A 1 114 ? 23.038 62.938 15.481 1.00 45.91 114 ASN A C 1
ATOM 730 O O . ASN A 1 114 ? 24.061 63.610 15.642 1.00 47.97 114 ASN A O 1
ATOM 735 N N . PHE A 1 115 ? 22.537 62.644 14.282 1.00 44.81 115 PHE A N 1
ATOM 736 C CA . PHE A 1 115 ? 23.168 63.116 13.058 1.00 44.59 115 PHE A CA 1
ATOM 737 C C . PHE A 1 115 ? 23.200 64.643 13.033 1.00 45.34 115 PHE A C 1
ATOM 738 O O . PHE A 1 115 ? 24.207 65.245 12.669 1.00 45.04 115 PHE A O 1
ATOM 746 N N . LEU A 1 116 ? 22.085 65.259 13.417 1.00 45.73 116 LEU A N 1
ATOM 747 C CA . LEU A 1 116 ? 21.965 66.712 13.436 1.00 46.54 116 LEU A CA 1
ATOM 748 C C . LEU A 1 116 ? 22.825 67.330 14.534 1.00 48.48 116 LEU A C 1
ATOM 749 O O . LEU A 1 116 ? 23.288 68.462 14.406 1.00 48.89 116 LEU A O 1
ATOM 754 N N . LEU A 1 117 ? 23.030 66.583 15.613 1.00 48.94 117 LEU A N 1
ATOM 755 C CA . LEU A 1 117 ? 23.870 67.052 16.708 1.00 51.55 117 LEU A CA 1
ATOM 756 C C . LEU A 1 117 ? 25.325 67.051 16.236 1.00 52.24 117 LEU A C 1
ATOM 757 O O . LEU A 1 117 ? 26.067 67.994 16.496 1.00 51.52 117 LEU A O 1
ATOM 762 N N . VAL A 1 118 ? 25.728 65.989 15.542 1.00 54.73 118 VAL A N 1
ATOM 763 C CA . VAL A 1 118 ? 27.088 65.896 15.012 1.00 55.52 118 VAL A CA 1
ATOM 764 C C . VAL A 1 118 ? 27.306 67.062 14.056 1.00 57.63 118 VAL A C 1
ATOM 765 O O . VAL A 1 118 ? 28.402 67.617 13.972 1.00 58.92 118 VAL A O 1
ATOM 769 N N . LEU A 1 119 ? 26.250 67.432 13.342 1.00 57.65 119 LEU A N 1
ATOM 770 C CA . LEU A 1 119 ? 26.327 68.540 12.409 1.00 57.66 119 LEU A CA 1
ATOM 771 C C . LEU A 1 119 ? 26.543 69.860 13.139 1.00 57.56 119 LEU A C 1
ATOM 772 O O . LEU A 1 119 ? 27.137 70.783 12.593 1.00 58.10 119 LEU A O 1
ATOM 777 N N . GLY A 1 120 ? 26.046 69.952 14.367 1.00 57.70 120 GLY A N 1
ATOM 778 C CA . GLY A 1 120 ? 26.216 71.170 15.140 1.00 57.32 120 GLY A CA 1
ATOM 779 C C . GLY A 1 120 ? 24.952 71.974 15.395 1.00 58.45 120 GLY A C 1
ATOM 780 O O . GLY A 1 120 ? 25.025 73.151 15.750 1.00 58.74 120 GLY A O 1
ATOM 781 N N . VAL A 1 121 ? 23.790 71.353 15.220 1.00 57.79 121 VAL A N 1
ATOM 782 C CA . VAL A 1 121 ? 22.524 72.040 15.455 1.00 57.90 121 VAL A CA 1
ATOM 783 C C . VAL A 1 121 ? 22.184 71.994 16.941 1.00 59.38 121 VAL A C 1
ATOM 784 O O . VAL A 1 121 ? 22.360 70.958 17.591 1.00 59.08 121 VAL A O 1
ATOM 788 N N . SER A 1 122 ? 21.705 73.115 17.476 1.00 59.63 122 SER A N 1
ATOM 789 C CA . SER A 1 122 ? 21.344 73.183 18.886 1.00 60.38 122 SER A CA 1
ATOM 790 C C . SER A 1 122 ? 20.462 71.985 19.244 1.00 61.67 122 SER A C 1
ATOM 791 O O . SER A 1 122 ? 19.622 71.5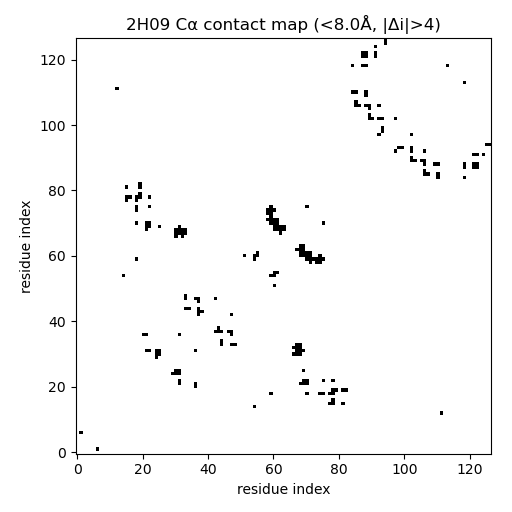61 18.452 1.00 61.95 122 SER A O 1
ATOM 794 N N . PRO A 1 123 ? 20.638 71.435 20.453 1.00 62.71 123 PRO A N 1
ATOM 795 C CA . PRO A 1 123 ? 19.913 70.286 21.007 1.00 62.76 123 PRO A CA 1
ATOM 796 C C . PRO A 1 123 ? 18.391 70.331 20.848 1.00 63.64 123 PRO A C 1
ATOM 797 O O . PRO A 1 123 ? 17.758 69.329 20.514 1.00 63.68 123 PRO A O 1
ATOM 801 N N . GLU A 1 124 ? 17.817 71.501 21.089 1.00 63.96 124 GLU A N 1
ATOM 802 C CA . GLU A 1 124 ? 16.378 71.711 20.996 1.00 64.68 124 GLU A CA 1
ATOM 803 C C . GLU A 1 124 ? 15.867 71.558 19.556 1.00 64.04 124 GLU A C 1
ATOM 804 O O . GLU A 1 124 ? 14.885 70.853 19.299 1.00 63.96 124 GLU A O 1
ATOM 810 N N . ILE A 1 125 ? 16.545 72.227 18.629 1.00 62.52 125 ILE A N 1
ATOM 811 C CA . ILE A 1 125 ? 16.191 72.199 17.219 1.00 60.96 125 ILE A CA 1
ATOM 812 C C . ILE A 1 125 ? 16.490 70.832 16.612 1.00 60.58 125 ILE A C 1
ATOM 813 O O . ILE A 1 125 ? 15.764 70.356 15.740 1.00 60.17 125 ILE A O 1
ATOM 818 N N . ALA A 1 126 ? 17.569 70.207 17.075 1.00 59.81 126 ALA A N 1
ATOM 819 C CA . ALA A 1 126 ? 17.955 68.896 16.569 1.00 59.71 126 ALA A CA 1
ATOM 820 C C . ALA A 1 126 ? 16.846 67.901 16.882 1.00 60.09 126 ALA A C 1
ATOM 821 O O . ALA A 1 126 ? 16.427 67.133 16.017 1.00 58.18 126 ALA A O 1
ATOM 823 N N . ARG A 1 127 ? 16.364 67.932 18.121 1.00 61.12 127 ARG A N 1
ATOM 824 C CA . ARG A 1 127 ? 15.308 67.026 18.546 1.00 63.77 127 ARG A CA 1
ATOM 825 C C . ARG A 1 127 ? 13.992 67.334 17.843 1.00 63.88 127 ARG A C 1
ATOM 826 O O . ARG A 1 127 ? 13.209 66.427 17.548 1.00 63.51 127 ARG A O 1
ATOM 834 N N . ARG A 1 128 ? 13.754 68.615 17.575 1.00 63.43 128 ARG A N 1
ATOM 835 C CA . ARG A 1 128 ? 12.527 69.041 16.914 1.00 63.09 128 ARG A CA 1
ATOM 836 C C . ARG A 1 128 ? 12.447 68.547 15.480 1.00 60.68 128 ARG A C 1
ATOM 837 O O . ARG A 1 128 ? 11.499 67.856 15.099 1.00 61.29 128 ARG A O 1
ATOM 845 N N . ASP A 1 129 ? 13.449 68.917 14.690 1.00 58.15 129 ASP A N 1
ATOM 846 C CA . ASP A 1 129 ? 13.517 68.542 13.282 1.00 55.18 129 ASP A CA 1
ATOM 847 C C . ASP A 1 129 ? 13.550 67.030 13.070 1.00 53.23 129 ASP A C 1
ATOM 848 O O . ASP A 1 129 ? 12.957 66.520 12.122 1.00 51.96 129 ASP A O 1
ATOM 853 N N . ALA A 1 130 ? 14.246 66.317 13.950 1.00 51.70 130 ALA A N 1
ATOM 854 C CA . ALA A 1 130 ? 14.347 64.861 13.842 1.00 51.14 130 ALA A CA 1
ATOM 855 C C . ALA A 1 130 ? 12.976 64.208 13.948 1.00 50.45 130 ALA A C 1
ATOM 856 O O . ALA A 1 130 ? 12.666 63.260 13.228 1.00 50.84 130 ALA A O 1
ATOM 858 N N . GLU A 1 131 ? 12.152 64.735 14.843 1.00 50.34 131 GLU A N 1
ATOM 859 C CA . GLU A 1 131 ? 10.808 64.215 15.040 1.00 50.63 131 GLU A CA 1
ATOM 860 C C . GLU A 1 131 ? 9.952 64.393 13.791 1.00 48.53 131 GLU A C 1
ATOM 861 O O . GLU A 1 131 ? 9.244 63.483 13.382 1.00 47.75 131 GLU A O 1
ATOM 867 N N . GLY A 1 132 ? 10.014 65.573 13.188 1.00 47.80 132 GLY A N 1
ATOM 868 C CA . GLY A 1 132 ? 9.226 65.816 11.996 1.00 45.30 132 GLY A CA 1
ATOM 869 C C . GLY A 1 132 ? 9.842 65.259 10.731 1.00 46.15 132 GLY A C 1
ATOM 870 O O . GLY A 1 132 ? 9.130 64.986 9.770 1.00 47.07 132 GLY A O 1
ATOM 871 N N . MET A 1 133 ? 11.162 65.083 10.733 1.00 44.83 133 MET A N 1
ATOM 872 C CA . MET A 1 133 ? 11.908 64.582 9.574 1.00 45.12 133 MET A CA 1
ATOM 873 C C . MET A 1 133 ? 11.910 63.061 9.371 1.00 45.86 133 MET A C 1
ATOM 874 O O . MET A 1 133 ? 11.725 62.579 8.254 1.00 43.86 133 MET A O 1
ATOM 879 N N . GLU A 1 134 ? 12.145 62.315 10.446 1.00 47.88 134 GLU A N 1
ATOM 880 C CA . GLU A 1 134 ? 12.231 60.855 10.384 1.00 50.10 134 GLU A CA 1
ATOM 881 C C . GLU A 1 134 ? 11.238 60.148 9.464 1.00 50.01 134 GLU A C 1
ATOM 882 O O . GLU A 1 134 ? 11.619 59.240 8.725 1.00 48.35 134 GLU A O 1
ATOM 888 N N . HIS A 1 135 ? 9.972 60.555 9.501 1.00 51.18 135 HIS A N 1
ATOM 889 C CA . HIS A 1 135 ? 8.959 59.914 8.665 1.00 52.88 135 HIS A CA 1
ATOM 890 C C . HIS A 1 135 ? 9.096 60.205 7.171 1.00 52.55 135 HIS A C 1
ATOM 891 O O . HIS A 1 135 ? 8.407 59.599 6.349 1.00 51.54 135 HIS A O 1
ATOM 898 N N . HIS A 1 136 ? 9.986 61.125 6.818 1.00 51.50 136 HIS A N 1
ATOM 899 C CA . HIS A 1 136 ? 10.193 61.480 5.415 1.00 53.17 136 HIS A CA 1
ATOM 900 C C . HIS A 1 136 ? 11.594 61.101 4.966 1.00 53.04 136 HIS A C 1
ATOM 901 O O . HIS A 1 136 ? 12.036 61.480 3.883 1.00 54.36 136 HIS A O 1
ATOM 908 N N . VAL A 1 137 ? 12.283 60.343 5.815 1.00 53.31 137 VAL A N 1
ATOM 909 C CA . VAL A 1 137 ? 13.643 59.889 5.536 1.00 53.28 137 VAL A CA 1
ATOM 910 C C . VAL A 1 137 ? 13.631 58.436 5.067 1.00 54.24 137 VAL A C 1
ATOM 911 O O . VAL A 1 137 ? 13.172 57.547 5.780 1.00 54.63 137 VAL A O 1
ATOM 915 N N . SER A 1 138 ? 14.142 58.196 3.865 1.00 55.50 138 SER A N 1
ATOM 916 C CA . SER A 1 138 ? 14.187 56.845 3.308 1.00 57.15 138 SER A CA 1
ATOM 917 C C . SER A 1 138 ? 15.242 56.013 4.049 1.00 57.12 138 SER A C 1
ATOM 918 O O . SER A 1 138 ? 16.092 56.561 4.753 1.00 56.50 138 SER A O 1
ATOM 921 N N . GLU A 1 139 ? 15.201 54.693 3.892 1.00 57.09 139 GLU A N 1
ATOM 922 C CA . GLU A 1 139 ? 16.166 53.842 4.587 1.00 57.71 139 GLU A CA 1
ATOM 923 C C . GLU A 1 139 ? 17.608 54.127 4.165 1.00 55.44 139 GLU A C 1
ATOM 924 O O . GLU A 1 139 ? 18.505 54.178 5.007 1.00 55.38 139 GLU A O 1
ATOM 930 N N . GLU A 1 140 ? 17.832 54.324 2.871 1.00 54.39 140 GLU A N 1
ATOM 931 C CA . GLU A 1 140 ? 19.179 54.598 2.389 1.00 54.57 140 GLU A CA 1
ATOM 932 C C . GLU A 1 140 ? 19.733 55.886 2.992 1.00 52.83 140 GLU A C 1
ATOM 933 O O . GLU A 1 140 ? 20.932 55.997 3.257 1.00 53.60 140 GLU A O 1
ATOM 939 N N . THR A 1 141 ? 18.854 56.861 3.202 1.00 49.62 141 THR A N 1
ATOM 940 C CA . THR A 1 141 ? 19.252 58.139 3.783 1.00 46.64 141 THR A CA 1
ATOM 941 C C . THR A 1 141 ? 19.575 57.971 5.261 1.00 46.34 141 THR A C 1
ATOM 942 O O . THR A 1 141 ? 20.539 58.532 5.772 1.00 44.78 141 THR A O 1
ATOM 946 N N . LEU A 1 142 ? 18.757 57.193 5.952 1.00 46.30 142 LEU A N 1
ATOM 947 C CA . LEU A 1 142 ? 18.977 56.967 7.370 1.00 47.81 142 LEU A CA 1
ATOM 948 C C . LEU A 1 142 ? 20.320 56.278 7.576 1.00 47.97 142 LEU A C 1
ATOM 949 O O . LEU A 1 142 ? 21.049 56.591 8.515 1.00 46.37 142 LEU A O 1
ATOM 954 N N . ASP A 1 143 ? 20.644 55.334 6.696 1.00 50.52 143 ASP A N 1
ATOM 955 C CA . ASP A 1 143 ? 21.922 54.630 6.784 1.00 53.02 143 ASP A CA 1
ATOM 956 C C . ASP A 1 143 ? 23.028 55.661 6.666 1.00 52.51 143 ASP A C 1
ATOM 957 O O . ASP A 1 143 ? 23.962 55.686 7.463 1.00 54.13 143 ASP A O 1
ATOM 962 N N . ALA A 1 144 ? 22.903 56.519 5.663 1.00 52.26 144 ALA A N 1
ATOM 963 C CA . ALA A 1 144 ? 23.882 57.567 5.437 1.00 53.67 144 ALA A CA 1
ATOM 964 C C . ALA A 1 144 ? 24.052 58.406 6.700 1.00 55.02 144 ALA A C 1
ATOM 965 O O . ALA A 1 144 ? 25.168 58.761 7.066 1.00 55.45 144 ALA A O 1
ATOM 967 N N . PHE A 1 145 ? 22.944 58.712 7.370 1.00 55.92 145 PHE A N 1
ATOM 968 C CA . PHE A 1 145 ? 23.001 59.497 8.598 1.00 57.94 145 PHE A CA 1
ATOM 969 C C . PHE A 1 145 ? 23.755 58.721 9.662 1.00 60.83 145 PHE A C 1
ATOM 970 O O . PHE A 1 145 ? 24.641 59.267 10.325 1.00 60.17 145 PHE A O 1
ATOM 978 N N . ARG A 1 146 ? 23.393 57.449 9.822 1.00 64.91 146 ARG A N 1
ATOM 979 C CA . ARG A 1 146 ? 24.040 56.584 10.801 1.00 69.36 146 ARG A CA 1
ATOM 980 C C . ARG A 1 146 ? 25.538 56.556 10.514 1.00 71.46 146 ARG A C 1
ATOM 981 O O . ARG A 1 146 ? 26.358 56.776 11.404 1.00 71.44 146 ARG A O 1
ATOM 989 N N . LEU A 1 147 ? 25.882 56.287 9.258 1.00 74.15 147 LEU A N 1
ATOM 990 C CA . LEU A 1 147 ? 27.273 56.242 8.822 1.00 76.73 147 LEU A CA 1
ATOM 991 C C . LEU A 1 147 ? 28.086 57.348 9.472 1.00 77.58 147 LEU A C 1
ATOM 992 O O . LEU A 1 147 ? 29.145 57.099 10.036 1.00 77.24 147 LEU A O 1
ATOM 997 N N . PHE A 1 148 ? 27.586 58.575 9.383 1.00 79.57 148 PHE A N 1
ATOM 998 C CA . PHE A 1 148 ? 28.290 59.708 9.961 1.00 81.88 148 PHE A CA 1
ATOM 999 C C . PHE A 1 148 ? 28.612 59.478 11.431 1.00 82.95 148 PHE A C 1
ATOM 1000 O O . PHE A 1 148 ? 27.750 59.576 12.301 1.00 82.45 148 PHE A O 1
ATOM 1008 N N . THR A 1 149 ? 29.878 59.171 11.684 1.00 84.67 149 THR A N 1
ATOM 1009 C CA . THR A 1 149 ? 30.377 58.885 13.022 1.00 85.56 149 THR A CA 1
ATOM 1010 C C . THR A 1 149 ? 30.890 60.139 13.746 1.00 86.29 149 THR A C 1
ATOM 1011 O O . THR A 1 149 ? 30.458 60.445 14.860 1.00 86.61 149 THR A O 1
ATOM 1015 N N . GLN A 1 150 ? 31.803 60.847 13.079 1.00 86.15 150 GLN A N 1
ATOM 1016 C CA . GLN A 1 150 ? 32.473 62.066 13.552 1.00 85.15 150 GLN A CA 1
ATOM 1017 C C . GLN A 1 150 ? 32.078 62.618 14.919 1.00 85.27 150 GLN A C 1
ATOM 1018 O O . GLN A 1 150 ? 31.938 63.856 14.990 1.00 85.33 150 GLN A O 1
#